Protein AF-A0A7V0NDJ8-F1 (afdb_monomer_lite)

Foldseek 3Di:
DPPVCVVCVVVVVVVVVVCVVVVVVVVVVVCVVVVVVPDADPDQQSPFPDAAPNDTDGPVRLVVLLVVLVVVVQVVQVVVVHGVVVCLDDPNNVVVSVVSSVVSNVVVNVVVVVVVVCVVVVNDDDPVRVVVVVVVD

Structure (mmCIF, N/CA/C/O backbone):
data_AF-A0A7V0NDJ8-F1
#
_entry.id   AF-A0A7V0NDJ8-F1
#
loop_
_atom_site.group_PDB
_atom_site.id
_atom_site.type_symbol
_atom_site.label_atom_id
_atom_site.label_alt_id
_atom_site.label_comp_id
_atom_site.label_asym_id
_atom_site.label_entity_id
_atom_site.label_seq_id
_atom_site.pdbx_PDB_ins_code
_atom_site.Cartn_x
_atom_site.Cartn_y
_atom_site.Ca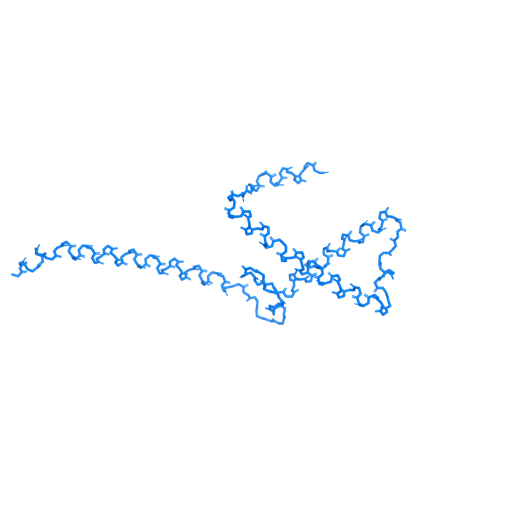rtn_z
_atom_site.occupancy
_atom_site.B_iso_or_equiv
_atom_site.auth_seq_id
_atom_site.auth_comp_id
_atom_site.auth_asym_id
_atom_site.auth_atom_id
_atom_site.pdbx_PDB_model_num
ATOM 1 N N . MET A 1 1 ? -34.915 -10.727 61.324 1.00 49.78 1 MET A N 1
ATOM 2 C CA . MET A 1 1 ? -33.780 -10.808 60.375 1.00 49.78 1 MET A CA 1
ATOM 3 C C . MET A 1 1 ? -34.093 -10.154 59.016 1.00 49.78 1 MET A C 1
ATOM 5 O O . MET A 1 1 ? -33.619 -10.654 58.012 1.00 49.78 1 MET A O 1
ATOM 9 N N . ASN A 1 2 ? -34.863 -9.047 58.948 1.00 55.56 2 ASN A N 1
ATOM 10 C CA . ASN A 1 2 ? -35.419 -8.558 57.664 1.00 55.56 2 ASN A CA 1
ATOM 11 C C . ASN A 1 2 ? -35.468 -7.024 57.443 1.00 55.56 2 ASN A C 1
ATOM 13 O O . ASN A 1 2 ? -35.868 -6.605 56.359 1.00 55.56 2 ASN A O 1
ATOM 17 N N . ASP A 1 3 ? -35.016 -6.172 58.371 1.00 57.41 3 ASP A N 1
ATOM 18 C CA . ASP A 1 3 ? -35.109 -4.707 58.167 1.00 57.41 3 ASP A CA 1
ATOM 19 C C . ASP A 1 3 ? -33.922 -4.094 57.407 1.00 57.41 3 ASP A C 1
ATOM 21 O O . ASP A 1 3 ? -34.074 -3.081 56.721 1.00 57.41 3 ASP A O 1
ATOM 25 N N . PHE A 1 4 ? -32.754 -4.743 57.426 1.00 60.25 4 PHE A N 1
ATOM 26 C CA . PHE A 1 4 ? -31.574 -4.283 56.684 1.00 60.25 4 PHE A CA 1
ATOM 27 C C . PHE A 1 4 ? -31.758 -4.407 55.159 1.00 60.25 4 PHE A C 1
ATOM 29 O O . PHE A 1 4 ? -31.469 -3.467 54.413 1.00 60.25 4 PHE A O 1
ATOM 36 N N . PHE A 1 5 ? -32.330 -5.532 54.706 1.00 55.34 5 PHE A N 1
ATOM 37 C CA . PHE A 1 5 ? -32.623 -5.810 53.294 1.00 55.34 5 PHE A CA 1
ATOM 38 C C . PHE A 1 5 ? -33.738 -4.929 52.724 1.00 55.34 5 PHE A C 1
ATOM 40 O O . PHE A 1 5 ? -33.733 -4.631 51.532 1.00 55.34 5 PHE A O 1
ATOM 47 N N . ARG A 1 6 ? -34.685 -4.479 53.556 1.00 59.56 6 ARG A N 1
ATOM 48 C CA . ARG A 1 6 ? -35.769 -3.586 53.123 1.00 59.56 6 ARG A CA 1
ATOM 49 C C . ARG A 1 6 ? -35.266 -2.172 52.834 1.00 59.56 6 ARG A C 1
ATOM 51 O O . ARG A 1 6 ? -35.692 -1.574 51.852 1.00 59.56 6 ARG A O 1
ATOM 58 N N . ARG A 1 7 ? -34.328 -1.671 53.646 1.00 64.31 7 ARG A N 1
ATOM 59 C CA . ARG A 1 7 ? -33.774 -0.312 53.522 1.00 64.31 7 ARG A CA 1
ATOM 60 C C . ARG A 1 7 ? -32.729 -0.186 52.408 1.00 64.31 7 ARG A C 1
ATOM 62 O O . ARG A 1 7 ? -32.664 0.849 51.759 1.00 64.31 7 ARG A O 1
ATOM 69 N N . HIS A 1 8 ? -31.977 -1.255 52.135 1.00 63.94 8 HIS A N 1
ATOM 70 C CA . HIS A 1 8 ? -30.923 -1.279 51.108 1.00 63.94 8 HIS A CA 1
ATOM 71 C C . HIS A 1 8 ? -31.323 -2.014 49.824 1.00 63.94 8 HIS A C 1
ATOM 73 O O . HIS A 1 8 ? -30.488 -2.220 48.948 1.00 63.94 8 HIS A O 1
ATOM 79 N N . ARG A 1 9 ? -32.600 -2.390 49.673 1.00 64.94 9 ARG A N 1
ATOM 80 C CA . ARG A 1 9 ? -33.100 -3.160 48.523 1.00 64.94 9 ARG A CA 1
ATOM 81 C C . ARG A 1 9 ? -32.760 -2.506 47.183 1.00 64.94 9 ARG A C 1
ATOM 83 O O . ARG A 1 9 ? -32.363 -3.194 46.253 1.00 64.94 9 ARG A O 1
ATOM 90 N N . VAL A 1 10 ? -32.867 -1.179 47.122 1.00 71.94 10 VAL A N 1
ATOM 91 C CA . VAL A 1 10 ? -32.537 -0.372 45.939 1.00 71.94 10 VAL A CA 1
ATOM 92 C C . VAL A 1 10 ? -31.027 -0.357 45.685 1.00 71.94 10 VAL A C 1
ATOM 94 O O . VAL A 1 10 ? -30.602 -0.568 44.556 1.00 71.94 10 VAL A O 1
ATOM 97 N N . ALA A 1 11 ? -30.208 -0.194 46.728 1.00 76.25 11 ALA A N 1
ATOM 98 C CA . ALA A 1 11 ? -28.749 -0.195 46.609 1.00 76.25 11 ALA A CA 1
ATOM 99 C C . ALA A 1 11 ? -28.197 -1.560 46.159 1.00 76.25 11 ALA A C 1
ATOM 101 O O . ALA A 1 11 ? -27.308 -1.618 45.317 1.00 76.25 11 ALA A O 1
ATOM 102 N N . ILE A 1 12 ? -28.765 -2.659 46.666 1.00 79.06 12 ILE A N 1
ATOM 103 C CA . ILE A 1 12 ? -28.396 -4.022 46.261 1.00 79.06 12 ILE A CA 1
ATOM 104 C C . ILE A 1 12 ? -28.780 -4.266 44.795 1.00 79.06 12 ILE A C 1
ATOM 106 O O . ILE A 1 12 ? -27.975 -4.797 44.035 1.00 79.06 12 ILE A O 1
ATOM 110 N N . LEU A 1 13 ? -29.970 -3.827 44.370 1.00 79.50 13 LEU A N 1
ATOM 111 C CA . LEU A 1 13 ? -30.401 -3.910 42.969 1.00 79.50 13 LEU A CA 1
ATOM 112 C C . LEU A 1 13 ? -29.467 -3.134 42.030 1.00 79.50 13 LEU A C 1
ATOM 114 O O . LEU A 1 13 ? -29.064 -3.668 40.999 1.00 79.50 13 LEU A O 1
ATOM 118 N N . TRP A 1 14 ? -29.066 -1.917 42.407 1.00 77.50 14 TRP A N 1
ATOM 119 C CA . TRP A 1 14 ? -28.109 -1.120 41.633 1.00 77.50 14 TRP A CA 1
ATOM 120 C C . TRP A 1 14 ? -26.702 -1.724 41.608 1.00 77.50 14 TRP A C 1
ATOM 122 O O . TRP A 1 14 ? -26.046 -1.669 40.571 1.00 77.50 14 TRP A O 1
ATOM 132 N N . ALA A 1 15 ? -26.247 -2.345 42.698 1.00 82.00 15 ALA A N 1
ATOM 133 C CA . ALA A 1 15 ? -24.957 -3.031 42.739 1.00 82.00 15 ALA A CA 1
ATOM 134 C C . ALA A 1 15 ? -24.924 -4.259 41.811 1.00 82.00 15 ALA A C 1
ATOM 136 O O . ALA A 1 15 ? -23.950 -4.460 41.085 1.00 82.00 15 ALA A O 1
ATOM 137 N N . VAL A 1 16 ? -26.006 -5.046 41.779 1.00 81.75 16 VAL A N 1
ATOM 138 C CA . VAL A 1 16 ? -26.139 -6.198 40.870 1.00 81.75 16 VAL A CA 1
ATOM 139 C C . VAL A 1 16 ? -26.208 -5.737 39.412 1.00 81.75 16 VAL A C 1
ATOM 141 O O . VAL A 1 16 ? -25.511 -6.288 38.561 1.00 81.75 16 VAL A O 1
ATOM 144 N N . LEU A 1 17 ? -26.985 -4.689 39.122 1.00 82.56 17 LEU A N 1
ATOM 145 C CA . LEU A 1 17 ? -27.085 -4.130 37.773 1.00 82.56 17 LEU A CA 1
ATOM 146 C C . LEU A 1 17 ? -25.738 -3.561 37.297 1.00 82.56 17 LEU A C 1
ATOM 148 O O . LEU A 1 17 ? -25.302 -3.842 36.182 1.00 82.56 17 LEU A O 1
ATOM 152 N N . GLY A 1 18 ? -25.044 -2.821 38.166 1.00 79.81 18 GLY A N 1
ATOM 153 C CA . GLY A 1 18 ? -23.718 -2.273 37.892 1.00 79.81 18 GLY A CA 1
ATOM 154 C C . GLY A 1 18 ? -22.683 -3.361 37.621 1.00 79.81 18 GLY A C 1
ATOM 155 O O . GLY A 1 18 ? -21.942 -3.256 36.650 1.00 79.81 18 GLY A O 1
ATOM 156 N N . SER A 1 19 ? -22.681 -4.440 38.410 1.00 77.38 19 SER A N 1
ATOM 157 C CA . SER A 1 19 ? -21.812 -5.607 38.203 1.00 77.38 19 SER A CA 1
ATOM 158 C C . SER A 1 19 ? -22.034 -6.267 36.840 1.00 77.38 19 SER A C 1
ATOM 160 O O . SER A 1 19 ? -21.061 -6.595 36.160 1.00 77.38 19 SER A O 1
ATOM 162 N N . PHE A 1 20 ? -23.289 -6.417 36.409 1.00 80.19 20 PHE A N 1
ATOM 163 C CA . PHE A 1 20 ? -23.608 -7.047 35.127 1.00 80.19 20 PHE A CA 1
ATOM 164 C C . PHE A 1 20 ? -23.156 -6.189 33.936 1.00 80.19 20 PHE A C 1
ATOM 166 O O . PHE A 1 20 ? -22.581 -6.699 32.971 1.00 80.19 20 PHE A O 1
ATOM 173 N N . VAL A 1 21 ? -23.346 -4.870 34.027 1.00 79.94 21 VAL A N 1
ATOM 174 C CA . VAL A 1 21 ? -22.902 -3.917 33.000 1.00 79.94 21 VAL A CA 1
ATOM 175 C C . VAL A 1 21 ? -21.373 -3.831 32.956 1.00 79.94 21 VAL A C 1
ATOM 177 O O . VAL A 1 21 ? -20.788 -3.964 31.882 1.00 79.94 21 VAL A O 1
ATOM 180 N N . PHE A 1 22 ? -20.704 -3.693 34.106 1.00 77.38 22 PHE A N 1
ATOM 181 C CA . PHE A 1 22 ? -19.239 -3.647 34.168 1.00 77.38 22 PHE A CA 1
ATOM 182 C C . PHE A 1 22 ? -18.597 -4.953 33.692 1.00 77.38 22 PHE A C 1
ATOM 184 O O . PHE A 1 22 ? -17.644 -4.914 32.916 1.00 77.38 22 PHE A O 1
ATOM 191 N N . GLY A 1 23 ? -19.138 -6.107 34.093 1.00 69.56 23 GLY A N 1
ATOM 192 C CA . GLY A 1 23 ? -18.660 -7.412 33.634 1.00 69.56 23 GLY A CA 1
ATOM 193 C C . GLY A 1 23 ? -18.770 -7.571 32.116 1.00 69.56 23 GLY A C 1
ATOM 194 O O . GLY A 1 23 ? -17.832 -8.044 31.474 1.00 69.56 23 GLY A O 1
ATOM 195 N N . SER A 1 24 ? -19.870 -7.091 31.527 1.00 67.75 24 SER A N 1
ATOM 196 C CA . SER A 1 24 ? -20.092 -7.128 30.076 1.00 67.75 24 SER A CA 1
ATOM 197 C C . SER A 1 24 ? -19.117 -6.223 29.315 1.00 67.75 24 SER A C 1
ATOM 199 O O . SER A 1 24 ? -18.564 -6.631 28.294 1.00 67.75 24 SER A O 1
ATOM 201 N N . ILE A 1 25 ? -18.851 -5.016 29.827 1.00 69.19 25 ILE A N 1
ATOM 202 C CA . ILE A 1 25 ? -17.911 -4.065 29.212 1.00 69.19 25 ILE A CA 1
ATOM 203 C C . ILE A 1 25 ? -16.474 -4.592 29.284 1.00 69.19 25 ILE A C 1
ATOM 205 O O . ILE A 1 25 ? -15.744 -4.514 28.296 1.00 69.19 25 ILE A O 1
ATOM 209 N N . ILE A 1 26 ? -16.072 -5.168 30.421 1.00 67.00 26 ILE A N 1
ATOM 210 C CA . ILE A 1 26 ? -14.732 -5.738 30.597 1.00 67.00 26 ILE A CA 1
ATOM 211 C C . ILE A 1 26 ? -14.530 -6.916 29.638 1.00 67.00 26 ILE A C 1
ATOM 213 O O . ILE A 1 26 ? -13.541 -6.938 28.911 1.00 67.00 26 ILE A O 1
ATOM 217 N N . LEU A 1 27 ? -15.476 -7.857 29.553 1.00 63.94 27 LEU A N 1
ATOM 218 C CA . LEU A 1 27 ? -15.370 -8.987 28.622 1.00 63.94 27 LEU A CA 1
ATOM 219 C C . LEU A 1 27 ? -15.341 -8.537 27.156 1.00 63.94 27 LEU A C 1
ATOM 221 O O . LEU A 1 27 ? -14.568 -9.079 26.365 1.00 63.94 27 LEU A O 1
ATOM 225 N N . PHE A 1 28 ? -16.122 -7.518 26.794 1.00 60.75 28 PHE A N 1
ATOM 226 C CA . PHE A 1 28 ? -16.115 -6.957 25.444 1.00 60.75 28 PHE A CA 1
ATOM 227 C C . PHE A 1 28 ? -14.785 -6.261 25.106 1.00 60.75 28 PHE A C 1
ATOM 229 O O . PHE A 1 28 ? -14.237 -6.461 24.019 1.00 60.75 28 PHE A O 1
ATOM 236 N N . ALA A 1 29 ? -14.216 -5.501 26.048 1.00 60.12 29 ALA A N 1
ATOM 237 C CA . ALA A 1 29 ? -12.917 -4.851 25.886 1.00 60.12 29 ALA A CA 1
ATOM 238 C C . ALA A 1 29 ? -11.768 -5.870 25.785 1.00 60.12 29 ALA A C 1
ATOM 240 O O . ALA A 1 29 ? -10.911 -5.755 24.907 1.00 60.12 29 ALA A O 1
ATOM 241 N N . PHE A 1 30 ? -11.780 -6.910 26.625 1.00 58.00 30 PHE A N 1
ATOM 242 C CA . PHE A 1 30 ? -10.780 -7.976 26.593 1.00 58.00 30 PHE A CA 1
ATOM 243 C C . PHE A 1 30 ? -10.872 -8.813 25.315 1.00 58.00 30 PHE A C 1
ATOM 245 O O . PHE A 1 30 ? -9.844 -9.072 24.690 1.00 58.00 30 PHE A O 1
ATOM 252 N N . ASN A 1 31 ? -12.075 -9.180 24.863 1.00 54.84 31 ASN A N 1
ATOM 253 C CA . ASN A 1 31 ? -12.222 -9.942 23.624 1.00 54.84 31 ASN A CA 1
ATOM 254 C C . ASN A 1 31 ? -11.680 -9.155 22.420 1.00 54.84 31 ASN A C 1
ATOM 256 O O . ASN A 1 31 ? -10.973 -9.717 21.591 1.00 54.84 31 ASN A O 1
ATOM 260 N N . ARG A 1 32 ? -11.902 -7.833 22.367 1.00 54.78 32 ARG A N 1
ATOM 261 C CA . ARG A 1 32 ? -11.353 -6.982 21.303 1.00 54.78 32 ARG A CA 1
ATOM 262 C C . ARG A 1 32 ? -9.821 -6.950 21.318 1.00 54.78 32 ARG A C 1
ATOM 264 O O . ARG A 1 32 ? -9.212 -7.133 20.273 1.00 54.78 32 ARG A O 1
ATOM 271 N N . ILE A 1 33 ? -9.191 -6.787 22.483 1.00 55.56 33 ILE A N 1
ATOM 272 C CA . ILE A 1 33 ? -7.721 -6.734 22.607 1.00 55.56 33 ILE A CA 1
ATOM 273 C C . ILE A 1 33 ? -7.070 -8.087 22.269 1.00 55.56 33 ILE A C 1
ATOM 275 O O . ILE A 1 33 ? -6.042 -8.131 21.593 1.00 55.56 33 ILE A O 1
ATOM 279 N N . PHE A 1 34 ? -7.668 -9.200 22.703 1.00 50.91 34 PHE A N 1
ATOM 280 C CA . PHE A 1 34 ? -7.125 -10.536 22.449 1.00 50.91 34 PHE A CA 1
ATOM 281 C C . PHE A 1 34 ? -7.367 -11.024 21.016 1.00 50.91 34 PHE A C 1
ATOM 283 O O . PHE A 1 34 ? -6.511 -11.726 20.478 1.00 50.91 34 PHE A O 1
ATOM 290 N N . TYR A 1 35 ? -8.465 -10.626 20.366 1.00 49.56 35 TYR A N 1
ATOM 291 C CA . TYR A 1 35 ? -8.737 -11.000 18.974 1.00 49.56 35 TYR A CA 1
ATOM 292 C C . TYR A 1 35 ? -7.717 -10.386 17.998 1.00 49.56 35 TYR A C 1
ATOM 294 O O . TYR A 1 35 ? -7.281 -11.068 17.076 1.00 49.5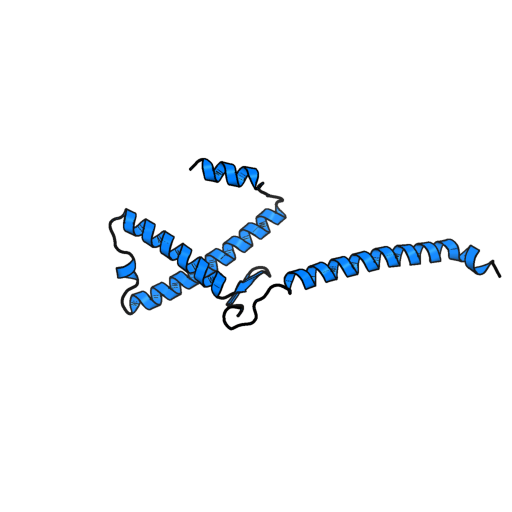6 35 TYR A O 1
ATOM 302 N N . TYR A 1 36 ? -7.226 -9.165 18.254 1.00 52.66 36 TYR A N 1
ATOM 303 C CA . TYR A 1 36 ? -6.153 -8.554 17.449 1.00 52.66 36 TYR A CA 1
ATOM 304 C C . TYR A 1 36 ? -4.756 -9.158 17.690 1.00 52.66 36 TYR A C 1
ATOM 306 O O . TYR A 1 36 ? -3.864 -8.973 16.867 1.00 52.66 36 TYR A O 1
ATOM 314 N N . ARG A 1 37 ? -4.541 -9.899 18.788 1.00 49.72 37 ARG A N 1
ATOM 315 C CA . ARG A 1 37 ? -3.239 -10.518 19.113 1.00 49.72 37 ARG A CA 1
ATOM 316 C C . ARG A 1 37 ? -3.108 -11.990 18.712 1.00 49.72 37 ARG A C 1
ATOM 318 O O . ARG A 1 37 ? -2.002 -12.519 18.764 1.00 49.72 37 ARG A O 1
ATOM 325 N N . ARG A 1 38 ? -4.193 -12.682 18.346 1.00 42.66 38 ARG A N 1
ATOM 326 C CA . ARG A 1 38 ? -4.197 -14.159 18.267 1.00 42.66 38 ARG A CA 1
ATOM 327 C C . ARG A 1 38 ? -3.801 -14.766 16.917 1.00 42.66 38 ARG A C 1
ATOM 329 O O . ARG A 1 38 ? -3.925 -15.974 16.759 1.00 42.66 38 ARG A O 1
ATOM 336 N N . GLY A 1 39 ? -3.329 -13.969 15.963 1.00 47.91 39 GLY A N 1
ATOM 337 C CA . GLY A 1 39 ? -3.137 -14.425 14.584 1.00 47.91 39 GLY A CA 1
ATOM 338 C C . GLY A 1 39 ? -1.767 -14.169 13.971 1.00 47.91 39 GLY A C 1
ATOM 339 O O . GLY A 1 39 ? -1.701 -14.135 12.751 1.00 47.91 39 GLY A O 1
ATOM 340 N N . ARG A 1 40 ? -0.693 -13.953 14.746 1.00 54.50 40 ARG A N 1
ATOM 341 C CA . ARG A 1 40 ? 0.636 -13.822 14.126 1.00 54.50 40 ARG A CA 1
ATOM 342 C C . ARG A 1 40 ? 1.339 -15.172 14.014 1.00 54.50 40 ARG A C 1
ATOM 344 O O . ARG A 1 40 ? 1.484 -15.847 15.039 1.00 54.50 40 ARG A O 1
ATOM 351 N N . PRO A 1 41 ? 1.801 -15.559 12.810 1.00 52.91 41 PRO A N 1
ATOM 352 C CA . PRO A 1 41 ? 2.810 -16.601 12.673 1.00 52.91 41 PRO A CA 1
ATOM 353 C C . PRO A 1 41 ? 4.007 -16.240 13.565 1.00 52.91 41 PRO A C 1
ATOM 355 O O . PRO A 1 41 ? 4.281 -15.067 13.787 1.00 52.91 41 PRO A O 1
ATOM 358 N N . GLN A 1 42 ? 4.708 -17.213 14.134 1.00 54.56 42 GLN A N 1
ATOM 359 C CA . GLN A 1 42 ? 5.963 -16.951 14.845 1.00 54.56 42 GLN A CA 1
ATOM 360 C C . GLN A 1 42 ? 7.104 -17.406 13.937 1.00 54.56 42 GLN A C 1
ATOM 362 O O . GLN A 1 42 ? 7.227 -18.593 13.650 1.00 54.56 42 GLN A O 1
ATOM 367 N N . GLY A 1 43 ? 7.890 -16.451 13.439 1.00 59.88 43 GLY A N 1
ATOM 368 C CA . GLY A 1 43 ? 9.007 -16.675 12.522 1.00 59.88 43 GLY A CA 1
ATOM 369 C C . GLY A 1 43 ? 9.555 -15.352 11.964 1.00 59.88 43 GLY A C 1
ATOM 370 O O . GLY A 1 43 ? 8.910 -14.320 12.145 1.00 59.88 43 GLY A O 1
ATOM 371 N N . PRO A 1 44 ? 10.715 -15.356 11.279 1.00 56.72 44 PRO A N 1
ATOM 372 C CA . PRO A 1 44 ? 11.309 -14.151 10.684 1.00 56.72 44 PRO A CA 1
ATOM 373 C C . PRO A 1 44 ? 10.383 -13.436 9.683 1.00 56.72 44 PRO A C 1
ATOM 375 O O . PRO A 1 44 ? 10.504 -12.236 9.473 1.00 56.72 44 PRO A O 1
ATOM 378 N N . GLU A 1 45 ? 9.438 -14.162 9.081 1.00 57.50 45 GLU A N 1
ATOM 379 C CA . GLU A 1 45 ? 8.430 -13.610 8.165 1.00 57.50 45 GLU A CA 1
ATOM 380 C C . GLU A 1 45 ? 7.321 -12.825 8.879 1.00 57.50 45 GLU A C 1
ATOM 382 O O . GLU A 1 45 ? 6.680 -11.982 8.261 1.00 57.50 45 GLU A O 1
ATOM 387 N N . ALA A 1 46 ? 7.128 -13.059 10.180 1.00 62.19 46 ALA A N 1
ATOM 388 C CA . ALA A 1 46 ? 6.163 -12.348 11.015 1.00 62.19 46 ALA A CA 1
ATOM 389 C C . ALA A 1 46 ? 6.773 -11.162 11.773 1.00 62.19 46 ALA A C 1
ATOM 391 O O . ALA A 1 46 ? 6.138 -10.594 12.667 1.00 62.19 46 ALA A O 1
ATOM 392 N N . GLU A 1 47 ? 8.015 -10.802 11.442 1.00 75.31 47 GLU A N 1
ATOM 393 C CA . GLU A 1 47 ? 8.615 -9.559 11.896 1.00 75.31 47 GLU A CA 1
ATOM 394 C C . GLU A 1 47 ? 7.778 -8.385 11.373 1.00 75.31 47 GLU A C 1
ATOM 396 O O . GLU A 1 47 ? 7.584 -8.229 10.163 1.00 75.31 47 GLU A O 1
ATOM 401 N N . THR A 1 48 ? 7.263 -7.568 12.293 1.00 80.94 48 THR A N 1
ATOM 402 C CA . THR A 1 48 ? 6.581 -6.323 11.943 1.00 80.94 48 THR A CA 1
ATOM 403 C C . THR A 1 48 ? 7.602 -5.367 11.333 1.00 80.94 48 THR A C 1
ATOM 405 O O . THR A 1 48 ? 8.526 -4.931 12.018 1.00 80.94 48 THR A O 1
ATOM 408 N N . VAL A 1 49 ? 7.418 -5.012 10.062 1.00 85.50 49 VAL A N 1
ATOM 409 C CA . VAL A 1 49 ? 8.309 -4.090 9.333 1.00 85.50 49 VAL A CA 1
ATOM 410 C C . VAL A 1 49 ? 7.736 -2.678 9.228 1.00 85.50 49 VAL A C 1
ATOM 412 O O . VAL A 1 49 ? 8.474 -1.727 8.984 1.00 85.50 49 VAL A O 1
ATOM 415 N N . LEU A 1 50 ? 6.424 -2.524 9.416 1.00 85.00 50 LEU A N 1
ATOM 416 C CA . LEU A 1 50 ? 5.724 -1.250 9.290 1.00 85.00 50 LEU A CA 1
ATOM 417 C C . LEU A 1 50 ? 4.521 -1.213 10.237 1.00 85.00 50 LEU A C 1
ATOM 419 O O . LEU A 1 50 ? 3.787 -2.190 10.361 1.00 85.00 50 LEU A O 1
ATOM 423 N N . VAL A 1 51 ? 4.293 -0.064 10.874 1.00 85.62 51 VAL A N 1
ATOM 424 C CA . VAL A 1 51 ? 3.090 0.199 11.673 1.00 85.62 51 VAL A CA 1
ATOM 425 C C . VAL A 1 51 ? 2.455 1.494 11.186 1.00 85.62 51 VAL A C 1
ATOM 427 O O . VAL A 1 51 ? 3.086 2.547 11.249 1.00 85.62 51 VAL A O 1
ATOM 430 N N . ALA A 1 52 ? 1.207 1.436 10.721 1.00 83.69 52 ALA A N 1
ATOM 431 C CA . ALA A 1 52 ? 0.469 2.601 10.241 1.00 83.69 52 ALA A CA 1
ATOM 432 C C . ALA A 1 52 ? -0.917 2.647 10.886 1.00 83.69 52 ALA A C 1
ATOM 434 O O . ALA A 1 52 ? -1.677 1.688 10.819 1.00 83.69 52 ALA A O 1
ATOM 435 N N . GLY A 1 53 ? -1.255 3.753 11.554 1.00 78.94 53 GLY A N 1
ATOM 436 C CA . GLY A 1 53 ? -2.589 3.937 12.137 1.00 78.94 53 GLY A CA 1
ATOM 437 C C . GLY A 1 53 ? -3.008 2.870 13.164 1.00 78.94 53 GLY A C 1
ATOM 438 O O . GLY A 1 53 ? -4.203 2.661 13.356 1.00 78.94 53 GLY A O 1
ATOM 439 N N . GLY A 1 54 ? -2.048 2.191 13.804 1.00 80.56 54 GLY A N 1
ATOM 440 C CA . GLY A 1 54 ? -2.289 1.076 14.731 1.00 80.56 54 GLY A CA 1
ATOM 441 C C . GLY A 1 54 ? -2.428 -0.298 14.063 1.00 80.56 54 GLY A C 1
ATOM 442 O O . GLY A 1 54 ? -2.619 -1.288 14.765 1.00 80.56 54 GLY A O 1
ATOM 443 N N . GLU A 1 55 ? -2.321 -0.365 12.736 1.00 83.38 55 GLU A N 1
ATOM 444 C CA . GLU A 1 55 ? -2.224 -1.600 11.963 1.00 83.38 55 GLU A CA 1
ATOM 445 C C . GLU A 1 55 ? -0.752 -1.961 11.760 1.00 83.38 55 GLU A C 1
ATOM 447 O O . GLU A 1 55 ? 0.066 -1.106 11.417 1.00 83.38 55 GLU A O 1
ATOM 452 N N . GLU A 1 56 ? -0.408 -3.216 12.027 1.00 85.88 56 GLU A N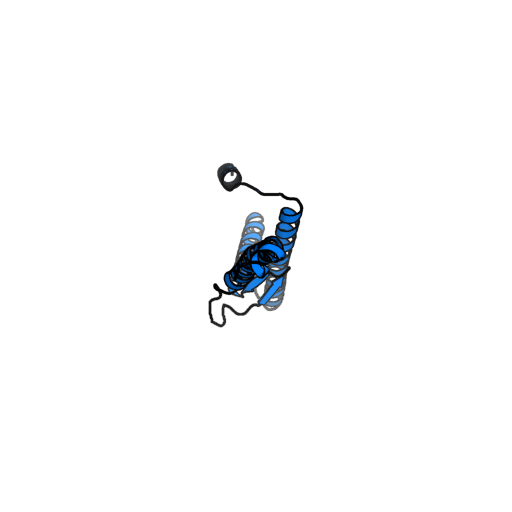 1
ATOM 453 C CA . GLU A 1 56 ? 0.949 -3.731 11.881 1.00 85.88 56 GLU A CA 1
ATOM 454 C C . GLU A 1 56 ? 1.031 -4.588 10.623 1.00 85.88 56 GLU A C 1
ATOM 456 O O . GLU A 1 56 ? 0.213 -5.486 10.429 1.00 85.88 56 GLU A O 1
ATOM 461 N N . PHE A 1 57 ? 2.042 -4.323 9.805 1.00 84.69 57 PHE A N 1
ATOM 462 C CA . PHE A 1 57 ? 2.322 -5.046 8.576 1.00 84.69 57 PHE A CA 1
ATOM 463 C C . PHE A 1 57 ? 3.574 -5.893 8.757 1.00 84.69 57 PHE A C 1
ATOM 465 O O . PHE A 1 57 ? 4.623 -5.409 9.199 1.00 84.69 57 PHE A O 1
ATOM 472 N N . ASP A 1 58 ? 3.450 -7.165 8.403 1.00 89.81 58 ASP A N 1
ATOM 473 C CA . ASP A 1 58 ? 4.574 -8.083 8.337 1.00 89.81 58 ASP A CA 1
ATOM 474 C C . ASP A 1 58 ? 5.356 -7.917 7.026 1.00 89.81 58 ASP A C 1
ATOM 476 O O . ASP A 1 58 ? 4.941 -7.227 6.083 1.00 89.81 58 ASP A O 1
ATOM 480 N N . ARG A 1 59 ? 6.531 -8.546 6.975 1.00 87.19 59 ARG A N 1
ATOM 481 C CA . ARG A 1 59 ? 7.398 -8.501 5.795 1.00 87.19 59 ARG A CA 1
ATOM 482 C C . ARG A 1 59 ? 6.707 -9.074 4.556 1.00 87.19 59 ARG A C 1
ATOM 484 O O . ARG A 1 59 ? 6.827 -8.500 3.476 1.00 87.19 59 ARG A O 1
ATOM 491 N N . ALA A 1 60 ? 5.947 -10.157 4.716 1.00 88.19 60 ALA A N 1
ATOM 492 C CA . ALA A 1 60 ? 5.250 -10.817 3.616 1.00 88.19 60 ALA A CA 1
ATOM 493 C C . ALA A 1 60 ? 4.225 -9.893 2.935 1.00 88.19 60 ALA A C 1
ATOM 495 O O . ALA A 1 60 ? 4.117 -9.879 1.706 1.00 88.19 60 ALA A O 1
ATOM 496 N N . THR A 1 61 ? 3.510 -9.084 3.719 1.00 89.38 61 THR A N 1
ATOM 497 C CA . THR A 1 61 ? 2.532 -8.114 3.217 1.00 89.38 61 THR A CA 1
ATOM 498 C C . THR A 1 61 ? 3.211 -6.997 2.434 1.00 89.38 61 THR A C 1
ATOM 500 O O . THR A 1 61 ? 2.751 -6.640 1.347 1.00 89.38 61 THR A O 1
ATOM 503 N N . LEU A 1 62 ? 4.335 -6.479 2.939 1.00 89.50 62 LEU A N 1
ATOM 504 C CA . LEU A 1 62 ? 5.121 -5.478 2.219 1.00 89.50 62 LEU A CA 1
ATOM 505 C C . LEU A 1 62 ? 5.680 -6.038 0.904 1.00 89.50 62 LEU A C 1
ATOM 507 O O . LEU A 1 62 ? 5.569 -5.389 -0.135 1.00 89.50 62 LEU A O 1
ATOM 511 N N . ASP A 1 63 ? 6.217 -7.259 0.921 1.00 91.25 63 ASP A N 1
ATOM 512 C CA . ASP A 1 63 ? 6.727 -7.917 -0.284 1.00 91.25 63 ASP A CA 1
ATOM 513 C C . ASP A 1 63 ? 5.614 -8.170 -1.312 1.00 91.25 63 ASP A C 1
ATOM 515 O O . ASP A 1 63 ? 5.837 -8.034 -2.516 1.00 91.25 63 ASP A O 1
ATOM 519 N N . GLN A 1 64 ? 4.396 -8.495 -0.866 1.00 92.19 64 GLN A N 1
ATOM 520 C CA . GLN A 1 64 ? 3.249 -8.622 -1.763 1.00 92.19 64 GLN A CA 1
ATOM 521 C C . GLN A 1 64 ? 2.845 -7.275 -2.373 1.00 92.19 64 GLN A C 1
ATOM 523 O O . GLN A 1 64 ? 2.599 -7.205 -3.577 1.00 92.19 64 GLN A O 1
ATOM 528 N N . ALA A 1 65 ? 2.793 -6.207 -1.573 1.00 91.88 65 ALA A N 1
ATOM 529 C CA . ALA A 1 65 ? 2.510 -4.862 -2.070 1.00 91.88 65 ALA A CA 1
ATOM 530 C C . ALA A 1 65 ? 3.562 -4.415 -3.096 1.00 91.88 65 ALA A C 1
ATOM 532 O O . ALA A 1 65 ? 3.219 -3.865 -4.142 1.00 91.88 65 ALA A O 1
ATOM 533 N N . TYR A 1 66 ? 4.832 -4.722 -2.828 1.00 93.94 66 TYR A N 1
ATOM 534 C CA . TYR A 1 66 ? 5.939 -4.466 -3.739 1.00 93.94 66 TYR A CA 1
ATOM 535 C C . TYR A 1 66 ? 5.795 -5.230 -5.061 1.00 93.94 66 TYR A C 1
ATOM 537 O O . TYR A 1 66 ? 5.887 -4.616 -6.120 1.00 93.94 66 TYR A O 1
ATOM 545 N N . ARG A 1 67 ? 5.488 -6.535 -5.030 1.00 94.06 67 ARG A N 1
ATOM 546 C CA . ARG A 1 67 ? 5.224 -7.321 -6.252 1.00 94.06 67 ARG A CA 1
ATOM 547 C C . ARG A 1 67 ? 4.072 -6.746 -7.074 1.00 94.06 67 ARG A C 1
ATOM 549 O O . ARG A 1 67 ? 4.226 -6.532 -8.268 1.00 94.06 67 ARG A O 1
ATOM 556 N N . ASN A 1 68 ? 2.956 -6.403 -6.430 1.00 91.88 68 ASN A N 1
ATOM 557 C CA . ASN A 1 68 ? 1.813 -5.793 -7.118 1.00 91.88 68 ASN A CA 1
ATOM 558 C C . ASN A 1 68 ? 2.183 -4.455 -7.789 1.00 91.88 68 ASN A C 1
ATOM 560 O O . ASN A 1 68 ? 1.661 -4.115 -8.856 1.00 91.88 68 ASN A O 1
ATOM 564 N N . LEU A 1 69 ? 3.070 -3.678 -7.156 1.00 93.06 69 LEU A N 1
ATOM 565 C CA . LEU A 1 69 ? 3.588 -2.435 -7.718 1.00 93.06 69 LEU A CA 1
ATOM 566 C C . LEU A 1 69 ? 4.472 -2.710 -8.943 1.00 93.06 69 LEU A C 1
ATOM 568 O O . LEU A 1 69 ? 4.278 -2.065 -9.973 1.00 93.06 69 LEU A O 1
ATOM 572 N N . LEU A 1 70 ? 5.381 -3.688 -8.862 1.00 92.88 70 LEU A N 1
ATOM 573 C CA . LEU A 1 70 ? 6.206 -4.112 -9.998 1.00 92.88 70 LEU A CA 1
ATOM 574 C C . LEU A 1 70 ? 5.346 -4.569 -11.180 1.00 92.88 70 LEU A C 1
ATOM 576 O O . LEU A 1 70 ? 5.514 -4.026 -12.265 1.00 92.88 70 LEU A O 1
ATOM 580 N N . ASP A 1 71 ? 4.360 -5.443 -10.961 1.00 93.19 71 ASP A N 1
ATOM 581 C CA . ASP A 1 71 ? 3.434 -5.910 -12.006 1.00 93.19 71 ASP A CA 1
ATOM 582 C C . ASP A 1 71 ? 2.677 -4.750 -12.676 1.00 93.19 71 ASP A C 1
ATOM 584 O O . ASP A 1 71 ? 2.266 -4.811 -13.839 1.00 93.19 71 ASP A O 1
ATOM 588 N N . THR A 1 72 ? 2.421 -3.674 -11.931 1.00 89.62 72 THR A N 1
ATOM 589 C CA . THR A 1 72 ? 1.762 -2.476 -12.460 1.00 89.62 72 THR A CA 1
ATOM 590 C C . THR A 1 72 ? 2.702 -1.688 -13.366 1.00 89.62 72 THR A C 1
ATOM 592 O O . THR A 1 72 ? 2.306 -1.327 -14.476 1.00 89.62 72 THR A O 1
ATOM 595 N N . TYR A 1 73 ? 3.946 -1.471 -12.936 1.00 90.62 73 TYR A N 1
ATOM 596 C CA . TYR A 1 73 ? 4.959 -0.831 -13.772 1.00 90.62 73 TYR A CA 1
ATOM 597 C C . TYR A 1 73 ? 5.304 -1.681 -14.995 1.00 90.62 73 TYR A C 1
ATOM 599 O O . TYR A 1 73 ? 5.305 -1.155 -16.100 1.00 90.62 73 TYR A O 1
ATOM 607 N N . GLU A 1 74 ? 5.505 -2.986 -14.844 1.00 92.81 74 GLU A N 1
ATOM 608 C CA . GLU A 1 74 ? 5.801 -3.896 -15.951 1.00 92.81 74 GLU A CA 1
ATOM 609 C C . GLU A 1 74 ? 4.716 -3.830 -17.033 1.00 92.81 74 GLU A C 1
ATOM 611 O O . GLU A 1 74 ? 5.018 -3.647 -18.212 1.00 92.81 74 GLU A O 1
ATOM 616 N N . ARG A 1 75 ? 3.433 -3.889 -16.646 1.00 90.88 75 ARG A N 1
ATOM 617 C CA . ARG A 1 75 ? 2.315 -3.736 -17.593 1.00 90.88 75 ARG A CA 1
ATOM 618 C C . ARG A 1 75 ? 2.318 -2.374 -18.282 1.00 90.88 75 ARG A C 1
ATOM 620 O O . ARG A 1 75 ? 2.071 -2.306 -19.486 1.00 90.88 75 ARG A O 1
ATOM 627 N N . PHE A 1 76 ? 2.603 -1.306 -17.541 1.00 91.94 76 PHE A N 1
ATOM 628 C CA . PHE A 1 76 ? 2.687 0.042 -18.094 1.00 91.94 76 PHE A CA 1
ATOM 629 C C . PHE A 1 76 ? 3.833 0.168 -19.107 1.00 91.94 76 PHE A C 1
ATOM 631 O O . PHE A 1 76 ? 3.603 0.588 -20.237 1.00 91.94 76 PHE A O 1
ATOM 638 N N . TYR A 1 77 ? 5.042 -0.266 -18.758 1.00 90.38 77 TYR A N 1
ATOM 639 C CA . TYR A 1 77 ? 6.205 -0.218 -19.646 1.00 90.38 77 TYR A CA 1
ATOM 640 C C . TYR A 1 77 ? 6.032 -1.112 -20.877 1.00 90.38 77 TYR A C 1
ATOM 642 O O . TYR A 1 77 ? 6.284 -0.664 -21.996 1.00 90.38 77 TYR A O 1
ATOM 650 N N . ARG A 1 78 ? 5.476 -2.318 -20.705 1.00 92.12 78 ARG A N 1
ATOM 651 C CA . ARG A 1 78 ? 5.134 -3.209 -21.820 1.00 92.12 78 ARG A CA 1
ATOM 652 C C . ARG A 1 78 ? 4.136 -2.568 -22.786 1.00 92.12 78 ARG A C 1
ATOM 654 O O . ARG A 1 78 ? 4.258 -2.761 -23.992 1.00 92.12 78 ARG A O 1
ATOM 661 N N . SER A 1 79 ? 3.182 -1.775 -22.289 1.00 90.62 79 SER A N 1
ATOM 662 C CA . SER A 1 79 ? 2.232 -1.044 -23.147 1.00 90.62 79 SER A CA 1
ATOM 663 C C . SER A 1 79 ? 2.902 0.025 -24.021 1.00 90.62 79 SER A C 1
ATOM 665 O O . SER A 1 79 ? 2.378 0.377 -25.074 1.00 90.62 79 SER A O 1
ATOM 667 N N . LEU A 1 80 ? 4.086 0.490 -23.614 1.00 91.94 80 LEU A N 1
ATOM 668 C CA . LEU A 1 80 ? 4.933 1.420 -24.360 1.00 91.94 80 LEU A CA 1
ATOM 669 C C . LEU A 1 80 ? 5.976 0.705 -25.237 1.00 91.94 80 LEU A C 1
ATOM 671 O O . LEU A 1 80 ? 6.777 1.372 -25.887 1.00 91.94 80 LEU A O 1
ATOM 675 N N . GLY A 1 81 ? 5.987 -0.634 -25.257 1.00 90.50 81 GLY A N 1
ATOM 676 C CA . GLY A 1 81 ? 6.986 -1.427 -25.978 1.00 90.50 81 GLY A CA 1
ATOM 677 C C . GLY A 1 81 ? 8.379 -1.417 -25.337 1.00 90.50 81 GLY A C 1
ATOM 678 O O . GLY A 1 81 ? 9.355 -1.712 -26.020 1.00 90.50 81 GLY A O 1
ATOM 679 N N . LEU A 1 82 ? 8.479 -1.057 -24.056 1.00 89.69 82 LEU A N 1
ATOM 680 C CA . LEU A 1 82 ? 9.729 -0.997 -23.297 1.00 89.69 82 LEU A CA 1
ATOM 681 C C . LEU A 1 82 ? 9.855 -2.194 -22.347 1.00 89.69 82 LEU A C 1
ATOM 683 O O . LEU A 1 82 ? 8.844 -2.712 -21.866 1.00 89.69 82 LEU A O 1
ATOM 687 N N . ASP A 1 83 ? 11.093 -2.581 -22.031 1.00 87.69 83 ASP A N 1
ATOM 688 C CA . ASP A 1 83 ? 11.387 -3.568 -20.991 1.00 87.69 83 ASP A CA 1
ATOM 689 C C . ASP A 1 83 ? 11.675 -2.869 -19.652 1.00 87.69 83 ASP A C 1
ATOM 691 O O . ASP A 1 83 ? 12.552 -2.008 -19.539 1.00 87.69 83 ASP A O 1
ATOM 695 N N . PHE A 1 84 ? 10.893 -3.209 -18.630 1.00 87.88 84 PHE A N 1
ATOM 696 C CA . PHE A 1 84 ? 11.063 -2.658 -17.290 1.00 87.88 84 PHE A CA 1
ATOM 697 C C . PHE A 1 84 ? 12.222 -3.321 -16.539 1.00 87.88 84 PHE A C 1
ATOM 699 O O . PHE A 1 84 ? 12.865 -2.664 -15.716 1.00 87.88 84 PHE A O 1
ATOM 706 N N . ASP A 1 85 ? 12.538 -4.581 -16.844 1.00 85.56 85 ASP A N 1
ATOM 707 C CA . ASP A 1 85 ? 13.589 -5.323 -16.146 1.00 85.56 85 ASP A CA 1
ATOM 708 C C . ASP A 1 85 ? 14.974 -4.731 -16.420 1.00 85.56 85 ASP A C 1
ATOM 710 O O . ASP A 1 85 ? 15.820 -4.677 -15.520 1.00 85.56 85 ASP A O 1
ATOM 714 N N . GLU A 1 86 ? 15.177 -4.167 -17.615 1.00 84.88 86 GLU A N 1
ATOM 715 C CA . GLU A 1 86 ? 16.382 -3.404 -17.955 1.00 84.88 86 GLU A CA 1
ATOM 716 C C . GLU A 1 86 ? 16.584 -2.197 -17.026 1.00 84.88 86 GLU A C 1
ATOM 718 O O . GLU A 1 86 ? 17.717 -1.871 -16.669 1.00 84.88 86 GLU A O 1
ATOM 723 N N . GLN A 1 87 ? 15.504 -1.564 -16.553 1.00 81.06 87 GLN A N 1
ATOM 724 C CA . GLN A 1 87 ? 15.598 -0.440 -15.613 1.00 81.06 87 GLN A CA 1
ATOM 725 C C . GLN A 1 87 ? 15.942 -0.864 -14.183 1.00 81.06 87 GLN A C 1
ATOM 727 O O . GLN A 1 87 ? 16.382 -0.036 -13.382 1.00 81.06 87 GLN A O 1
ATOM 732 N N . LEU A 1 88 ? 15.717 -2.134 -13.844 1.00 85.94 88 LEU A N 1
ATOM 733 C CA . LEU A 1 88 ? 16.025 -2.711 -12.536 1.00 85.94 88 LEU A CA 1
ATOM 734 C C . LEU A 1 88 ? 17.357 -3.471 -12.523 1.00 85.94 88 LEU A C 1
ATOM 736 O O . LEU A 1 88 ? 17.714 -4.050 -11.485 1.00 85.94 88 LEU A O 1
ATOM 740 N N . ALA A 1 89 ? 18.077 -3.478 -13.645 1.00 85.50 89 ALA A N 1
ATOM 741 C CA . ALA A 1 89 ? 19.402 -4.059 -13.784 1.00 85.50 89 ALA A CA 1
ATOM 742 C C . ALA A 1 89 ? 20.509 -3.089 -13.322 1.00 85.50 89 ALA A C 1
ATOM 744 O O . ALA A 1 89 ? 20.342 -1.871 -13.267 1.00 85.50 89 ALA A O 1
ATOM 745 N N . GLY A 1 90 ? 21.675 -3.644 -12.977 1.00 86.69 90 GLY A N 1
ATOM 746 C CA . GLY A 1 90 ? 22.844 -2.865 -12.557 1.00 86.69 90 GLY A CA 1
ATOM 747 C C . GLY A 1 90 ? 22.738 -2.243 -11.156 1.00 86.69 90 GLY A C 1
ATOM 748 O O . GLY A 1 90 ? 21.821 -2.517 -10.382 1.00 86.69 90 GLY A O 1
ATOM 749 N N . SER A 1 91 ? 23.724 -1.410 -10.809 1.00 80.75 91 SER A N 1
ATOM 750 C CA . SER A 1 91 ? 23.823 -0.756 -9.496 1.00 80.75 91 SER A CA 1
ATOM 751 C C . SER A 1 91 ? 22.727 0.287 -9.264 1.00 80.75 91 SER A C 1
ATOM 753 O O . SER A 1 91 ? 22.179 0.360 -8.166 1.00 80.75 91 SER A O 1
ATOM 755 N N . GLU A 1 92 ? 22.352 1.052 -10.293 1.00 82.75 92 GLU A N 1
ATOM 756 C CA . GLU A 1 92 ? 21.215 1.981 -10.227 1.00 82.75 92 GLU A CA 1
ATOM 757 C C . GLU A 1 92 ? 19.885 1.243 -10.022 1.00 82.75 92 GLU A C 1
ATOM 759 O O . GLU A 1 92 ? 19.016 1.715 -9.284 1.00 82.75 92 GLU A O 1
ATOM 764 N N . GLY A 1 93 ? 19.749 0.050 -10.607 1.00 86.31 93 GLY A N 1
ATOM 765 C CA . GLY A 1 93 ? 18.594 -0.820 -10.420 1.00 86.31 93 GLY A CA 1
ATOM 766 C C . GLY A 1 93 ? 18.384 -1.227 -8.961 1.00 86.31 93 GLY A C 1
ATOM 767 O O . GLY A 1 93 ? 17.246 -1.259 -8.498 1.00 86.31 93 GLY A O 1
ATOM 768 N N . LEU A 1 94 ? 19.458 -1.459 -8.194 1.00 86.25 94 LEU A N 1
ATOM 769 C CA . LEU A 1 94 ? 19.358 -1.764 -6.759 1.00 86.25 94 LEU A CA 1
ATOM 770 C C . LEU A 1 94 ? 18.744 -0.602 -5.967 1.00 86.25 94 LEU A C 1
ATOM 772 O O . LEU A 1 94 ? 17.838 -0.816 -5.165 1.00 86.25 94 LEU A O 1
ATOM 776 N N . PHE A 1 95 ? 19.178 0.632 -6.230 1.00 88.12 95 PHE A N 1
ATOM 777 C CA . PHE A 1 95 ? 18.600 1.813 -5.586 1.00 88.12 95 PHE A CA 1
ATOM 778 C C . PHE A 1 95 ? 17.128 2.019 -5.975 1.00 88.12 95 PHE A C 1
ATOM 780 O O . PHE A 1 95 ? 16.287 2.330 -5.125 1.00 88.12 95 PHE A O 1
ATOM 787 N N . ARG A 1 96 ? 16.781 1.792 -7.250 1.00 88.75 96 ARG A N 1
ATOM 788 C CA . ARG A 1 96 ? 15.382 1.848 -7.702 1.00 88.75 96 ARG A CA 1
ATOM 789 C C . ARG A 1 96 ? 14.514 0.800 -7.018 1.00 88.75 96 ARG A C 1
ATOM 791 O O . ARG A 1 96 ? 13.394 1.122 -6.637 1.00 88.75 96 ARG A O 1
ATOM 798 N N . ARG A 1 97 ? 15.015 -0.424 -6.816 1.00 90.31 97 ARG A N 1
ATOM 799 C CA . ARG A 1 97 ? 14.278 -1.478 -6.095 1.00 90.31 97 ARG A CA 1
ATOM 800 C C . ARG A 1 97 ? 13.915 -1.045 -4.679 1.00 90.31 97 ARG A C 1
ATOM 802 O O . ARG A 1 97 ? 12.764 -1.206 -4.286 1.00 90.31 97 ARG A O 1
ATOM 809 N N . GLU A 1 98 ? 14.852 -0.442 -3.951 1.00 90.19 98 GLU A N 1
ATOM 810 C CA . GLU A 1 98 ? 14.587 0.060 -2.596 1.00 90.19 98 GLU A CA 1
ATOM 811 C C . GLU A 1 98 ? 13.625 1.255 -2.597 1.00 90.19 98 GLU A C 1
ATOM 813 O O . GLU A 1 98 ? 12.723 1.332 -1.764 1.00 90.19 98 GLU A O 1
ATOM 818 N N . THR A 1 99 ? 13.727 2.139 -3.591 1.00 91.00 99 THR A N 1
ATOM 819 C CA . THR A 1 99 ? 12.779 3.252 -3.764 1.00 91.00 99 THR A CA 1
ATOM 820 C C . THR A 1 99 ? 11.358 2.745 -4.034 1.00 91.00 99 THR A C 1
ATOM 822 O O . THR A 1 99 ? 10.393 3.221 -3.441 1.00 91.00 99 THR A O 1
ATOM 825 N N . LEU A 1 100 ? 11.212 1.733 -4.891 1.00 92.69 100 LEU A N 1
ATOM 826 C CA . LEU A 1 100 ? 9.924 1.107 -5.194 1.00 92.69 100 LEU A CA 1
ATOM 827 C C . LEU A 1 100 ? 9.364 0.337 -3.988 1.00 92.69 100 LEU A C 1
ATOM 829 O O . LEU A 1 100 ? 8.155 0.339 -3.769 1.00 92.69 100 LEU A O 1
ATOM 833 N N . ARG A 1 101 ? 10.219 -0.281 -3.164 1.00 92.38 101 ARG A N 1
ATOM 834 C CA . ARG A 1 101 ? 9.801 -0.864 -1.878 1.00 92.38 101 ARG A CA 1
ATOM 835 C C . ARG A 1 101 ? 9.265 0.193 -0.918 1.00 92.38 101 ARG A C 1
ATOM 837 O O . ARG A 1 101 ? 8.217 -0.026 -0.314 1.00 92.38 101 ARG A O 1
ATOM 844 N N . ALA A 1 102 ? 9.934 1.339 -0.808 1.00 92.31 102 ALA A N 1
ATOM 845 C CA . ALA A 1 102 ? 9.438 2.458 -0.010 1.00 92.31 102 ALA A CA 1
ATOM 846 C C . ALA A 1 102 ? 8.082 2.959 -0.537 1.00 92.31 102 ALA A C 1
ATOM 848 O O . ALA A 1 102 ? 7.145 3.129 0.240 1.00 92.31 102 ALA A O 1
ATOM 849 N N . GLN A 1 103 ? 7.930 3.079 -1.858 1.00 92.94 103 GLN A N 1
ATOM 850 C CA . GLN A 1 103 ? 6.664 3.459 -2.488 1.00 92.94 103 GLN A CA 1
ATOM 851 C C . GLN A 1 103 ? 5.542 2.437 -2.219 1.00 92.94 103 GLN A C 1
ATOM 853 O O . GLN A 1 103 ? 4.389 2.812 -2.006 1.00 92.94 103 GLN A O 1
ATOM 858 N N . ALA A 1 104 ? 5.861 1.141 -2.176 1.00 93.81 104 ALA A N 1
ATOM 859 C CA . ALA A 1 104 ? 4.901 0.110 -1.787 1.00 93.81 104 ALA A CA 1
ATOM 860 C C . ALA A 1 104 ? 4.456 0.262 -0.319 1.00 93.81 104 ALA A C 1
ATOM 862 O O . ALA A 1 104 ? 3.265 0.139 -0.025 1.00 93.81 104 ALA A O 1
ATOM 863 N N . ALA A 1 105 ? 5.383 0.589 0.589 1.00 92.44 105 ALA A N 1
ATOM 864 C CA . ALA A 1 105 ? 5.061 0.887 1.985 1.00 92.44 105 ALA A CA 1
ATOM 865 C C . ALA A 1 105 ? 4.169 2.135 2.119 1.00 92.44 105 ALA A C 1
ATOM 867 O O . ALA A 1 105 ? 3.187 2.113 2.861 1.00 92.44 105 ALA A O 1
ATOM 868 N N . GLU A 1 106 ? 4.450 3.198 1.361 1.00 92.75 106 GLU A N 1
ATOM 869 C CA . GLU A 1 106 ? 3.592 4.389 1.288 1.00 92.75 106 GLU A CA 1
ATOM 870 C C . GLU A 1 106 ? 2.182 4.051 0.792 1.00 92.75 106 GLU A C 1
ATOM 872 O O . GLU A 1 106 ? 1.196 4.533 1.351 1.00 92.75 106 GLU A O 1
ATOM 877 N N . GLY A 1 107 ? 2.066 3.169 -0.204 1.00 91.94 107 GLY A N 1
ATOM 878 C CA . GLY A 1 107 ? 0.781 2.665 -0.683 1.00 91.94 107 GLY A CA 1
ATOM 879 C C . GLY A 1 107 ? -0.029 1.966 0.414 1.00 91.94 107 GLY A C 1
ATOM 880 O O . GLY A 1 107 ? -1.230 2.216 0.540 1.00 91.94 107 GLY A O 1
ATOM 881 N N . LEU A 1 108 ? 0.618 1.143 1.247 1.00 91.25 108 LEU A N 1
ATOM 882 C CA . LEU A 1 108 ? -0.022 0.506 2.405 1.00 91.25 108 LEU A CA 1
ATOM 883 C C . LEU A 1 108 ? -0.479 1.542 3.440 1.00 91.25 108 LEU A C 1
ATOM 885 O O . LEU A 1 108 ? -1.621 1.493 3.897 1.00 91.25 108 LEU A O 1
ATOM 889 N N . ILE A 1 109 ? 0.367 2.525 3.761 1.00 90.62 109 ILE A N 1
ATOM 890 C CA . ILE A 1 109 ? 0.007 3.626 4.669 1.00 90.62 109 ILE A CA 1
ATOM 891 C C . ILE A 1 109 ? -1.222 4.375 4.141 1.00 90.62 109 ILE A C 1
ATOM 893 O O . ILE A 1 109 ? -2.168 4.629 4.890 1.00 90.62 109 ILE A O 1
ATOM 897 N N . TYR A 1 110 ? -1.236 4.704 2.850 1.00 93.06 110 TYR A N 1
ATOM 898 C CA . TYR A 1 110 ? -2.348 5.413 2.229 1.00 93.06 110 TYR A CA 1
ATOM 899 C C . TYR A 1 110 ? -3.651 4.610 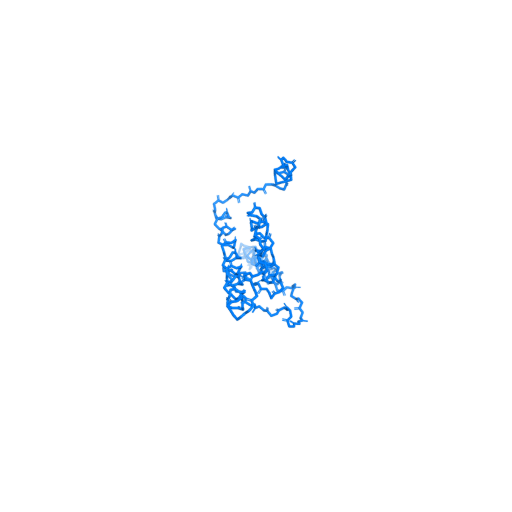2.301 1.00 93.06 110 TYR A C 1
ATOM 901 O O . TYR A 1 110 ? -4.691 5.165 2.657 1.00 93.06 110 TYR A O 1
ATOM 909 N N . GLN A 1 111 ? -3.603 3.298 2.048 1.00 90.25 111 GLN A N 1
ATOM 910 C CA . GLN A 1 111 ? -4.770 2.421 2.194 1.00 90.25 111 GLN A CA 1
ATOM 911 C C . GLN A 1 111 ? -5.340 2.457 3.614 1.00 90.25 111 GLN A C 1
ATOM 913 O O . GLN A 1 111 ? -6.557 2.566 3.776 1.00 90.25 111 GLN A O 1
ATOM 918 N N . VAL A 1 112 ? -4.483 2.433 4.639 1.00 90.94 112 VAL A N 1
ATOM 919 C CA . VAL A 1 112 ? -4.925 2.544 6.036 1.00 90.94 112 VAL A CA 1
ATOM 920 C C . VAL A 1 112 ? -5.611 3.879 6.285 1.00 90.94 112 VAL A C 1
ATOM 922 O O . VAL A 1 112 ? -6.701 3.905 6.857 1.00 90.94 112 VAL A O 1
ATOM 925 N N . ILE A 1 113 ? -5.006 4.984 5.841 1.00 90.56 113 ILE A N 1
ATOM 926 C CA . ILE A 1 113 ? -5.567 6.328 6.022 1.00 90.56 113 ILE A CA 1
ATOM 927 C C . ILE A 1 113 ? -6.947 6.415 5.365 1.00 90.56 113 ILE A C 1
ATOM 929 O O . ILE A 1 113 ? -7.913 6.812 6.019 1.00 90.56 113 ILE A O 1
ATOM 933 N N . VAL A 1 114 ? -7.068 5.976 4.110 1.00 92.25 114 VAL A N 1
ATOM 934 C CA . VAL A 1 114 ? -8.342 5.970 3.378 1.00 92.25 114 VAL A CA 1
ATOM 935 C C . VAL A 1 114 ? -9.376 5.093 4.083 1.00 92.25 114 VAL A C 1
ATOM 937 O O . VAL A 1 114 ? -10.510 5.524 4.282 1.00 92.25 114 VAL A O 1
ATOM 940 N N . ALA A 1 115 ? -9.004 3.891 4.527 1.00 88.88 115 ALA A N 1
ATOM 941 C CA . ALA A 1 115 ? -9.918 2.987 5.223 1.00 88.88 115 ALA A CA 1
ATOM 942 C C . ALA A 1 115 ? -10.362 3.529 6.592 1.00 88.88 115 ALA A C 1
ATOM 944 O O . ALA A 1 115 ? -11.486 3.287 7.039 1.00 88.88 115 ALA A O 1
ATOM 945 N N . GLN A 1 116 ? -9.490 4.238 7.309 1.00 88.62 116 GLN A N 1
ATOM 946 C CA . GLN A 1 116 ? -9.853 4.907 8.557 1.00 88.62 116 GLN A CA 1
ATOM 947 C C . GLN A 1 116 ? -10.807 6.070 8.308 1.00 88.62 116 GLN A C 1
ATOM 949 O O . GLN A 1 116 ? -11.809 6.186 9.012 1.00 88.62 116 GLN A O 1
ATOM 954 N N . GLU A 1 117 ? -10.537 6.889 7.297 1.00 92.25 117 GLU A N 1
ATOM 955 C CA . GLU A 1 117 ? -11.372 8.044 6.986 1.00 92.25 117 GLU A CA 1
ATOM 956 C C . GLU A 1 117 ? -12.744 7.630 6.444 1.00 92.25 117 GLU A C 1
ATOM 958 O O . GLU A 1 117 ? -13.763 8.121 6.922 1.00 92.25 117 GLU A O 1
ATOM 963 N N . ALA A 1 118 ? -12.803 6.629 5.561 1.00 90.56 118 ALA A N 1
ATOM 964 C CA . ALA A 1 118 ? -14.060 6.048 5.092 1.00 90.56 118 ALA A CA 1
ATOM 965 C C . ALA A 1 118 ? -14.930 5.556 6.261 1.00 90.56 118 ALA A C 1
ATOM 967 O O . ALA A 1 118 ? -16.125 5.844 6.308 1.00 90.56 118 ALA A O 1
ATOM 968 N N . ARG A 1 119 ? -14.325 4.888 7.257 1.00 89.00 119 ARG A N 1
ATOM 969 C CA . ARG A 1 119 ? -15.030 4.447 8.472 1.00 89.00 119 ARG A CA 1
ATOM 970 C C . ARG A 1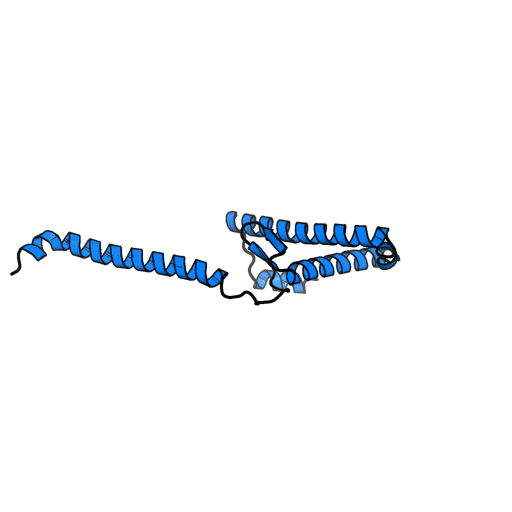 119 ? -15.562 5.614 9.302 1.00 89.00 119 ARG A C 1
ATOM 972 O O . ARG A 1 119 ? -16.688 5.525 9.782 1.00 89.00 119 ARG A O 1
ATOM 979 N N . LYS A 1 120 ? -14.794 6.698 9.465 1.00 90.31 120 LYS A N 1
ATOM 980 C CA . LYS A 1 120 ? -15.261 7.905 10.177 1.00 90.31 120 LYS A CA 1
ATOM 981 C C . LYS A 1 120 ? -16.431 8.575 9.462 1.00 90.31 120 LYS A C 1
ATOM 983 O O . LYS A 1 120 ? -17.356 9.038 10.120 1.00 90.31 120 LYS A O 1
ATOM 988 N N . LEU A 1 121 ? -16.399 8.590 8.132 1.00 93.75 121 LEU A N 1
ATOM 989 C CA . LEU A 1 121 ? -17.455 9.149 7.290 1.00 93.75 121 LEU A CA 1
ATOM 990 C C . LEU A 1 121 ? -18.663 8.209 7.127 1.00 93.75 121 LEU A C 1
ATOM 992 O O . LEU A 1 121 ? -19.632 8.573 6.469 1.00 93.75 121 LEU A O 1
ATOM 996 N N . GLY A 1 122 ? -18.624 7.002 7.706 1.00 91.50 122 GLY A N 1
ATOM 997 C CA . GLY A 1 122 ? -19.693 6.009 7.572 1.00 91.50 122 GLY A CA 1
ATOM 998 C C . GLY A 1 122 ? -19.824 5.425 6.161 1.00 91.50 122 GLY A C 1
ATOM 999 O O . GLY A 1 122 ? -20.856 4.845 5.830 1.00 91.50 122 GLY A O 1
ATOM 1000 N N . ILE A 1 123 ? -18.794 5.565 5.324 1.00 89.81 123 ILE A N 1
ATOM 1001 C CA . ILE A 1 123 ? -18.765 5.021 3.968 1.00 89.81 123 ILE A CA 1
ATOM 1002 C C . ILE A 1 123 ? -18.462 3.526 4.063 1.00 89.81 123 ILE A C 1
ATOM 1004 O O . ILE A 1 123 ? -17.417 3.111 4.566 1.00 89.81 123 ILE A O 1
ATOM 1008 N N . SER A 1 124 ? -19.380 2.708 3.558 1.00 86.69 124 SER A N 1
ATOM 1009 C CA . SER A 1 124 ? -19.199 1.265 3.421 1.00 86.69 124 SER A CA 1
ATOM 1010 C C . SER A 1 124 ? -19.696 0.824 2.052 1.00 86.69 124 SER A C 1
ATOM 1012 O O . SER A 1 124 ? -20.648 1.395 1.527 1.00 86.69 124 SER A O 1
ATOM 1014 N N . VAL A 1 125 ? -19.030 -0.168 1.466 1.00 83.69 125 VAL A N 1
ATOM 1015 C CA . VAL A 1 125 ? -19.415 -0.737 0.173 1.00 83.69 125 VAL A CA 1
ATOM 1016 C C . VAL A 1 125 ? -19.840 -2.175 0.407 1.00 83.69 125 VAL A C 1
ATOM 1018 O O . VAL A 1 125 ? -19.118 -2.945 1.048 1.00 83.69 125 VAL A O 1
ATOM 1021 N N . SER A 1 126 ? -21.020 -2.546 -0.086 1.00 87.88 126 SER A N 1
ATOM 1022 C CA . SER A 1 126 ? -21.493 -3.918 0.059 1.00 87.88 126 SER A CA 1
ATOM 1023 C C . SER A 1 126 ? -20.693 -4.862 -0.845 1.00 87.88 126 SER A C 1
ATOM 1025 O O . SER A 1 126 ? -20.310 -4.526 -1.968 1.00 87.88 126 SER A O 1
ATOM 1027 N N . LYS A 1 127 ? -20.466 -6.099 -0.390 1.00 83.50 127 LYS A N 1
ATOM 1028 C CA . LYS A 1 127 ? -19.768 -7.122 -1.191 1.00 83.50 127 LYS A CA 1
ATOM 1029 C C . LYS A 1 127 ? -20.481 -7.404 -2.526 1.00 83.50 127 LYS A C 1
ATOM 1031 O O . LYS A 1 127 ? -19.833 -7.711 -3.524 1.00 83.50 127 LYS A O 1
ATOM 1036 N N . SER A 1 128 ? -21.807 -7.271 -2.547 1.00 85.75 128 SER A N 1
ATOM 1037 C CA . SER A 1 128 ? -22.654 -7.388 -3.741 1.00 85.75 128 SER A CA 1
ATOM 1038 C C . SER A 1 128 ? -22.462 -6.259 -4.756 1.00 85.75 128 SER A C 1
ATOM 1040 O O . SER A 1 128 ? -22.672 -6.465 -5.945 1.00 85.75 128 SER A O 1
ATOM 1042 N N . GLU A 1 129 ? -22.097 -5.054 -4.319 1.00 84.56 129 GLU A N 1
ATOM 1043 C CA . GLU A 1 129 ? -21.772 -3.952 -5.236 1.00 84.56 129 GLU A CA 1
ATOM 1044 C C . GLU A 1 129 ? -20.358 -4.101 -5.792 1.00 84.56 129 GLU A C 1
ATOM 1046 O O . GLU A 1 129 ? -20.152 -3.901 -6.984 1.00 84.56 129 GLU A O 1
ATOM 1051 N N . LEU A 1 130 ? -19.407 -4.537 -4.960 1.00 83.31 130 LEU A N 1
ATOM 1052 C CA . LEU A 1 130 ? -18.033 -4.807 -5.396 1.00 83.31 130 LEU A CA 1
ATOM 1053 C C . LEU A 1 130 ? -17.951 -5.917 -6.449 1.00 83.31 130 LEU A C 1
ATOM 1055 O O . LEU A 1 130 ? -17.226 -5.774 -7.426 1.00 83.31 130 LEU A O 1
ATOM 1059 N N . SER A 1 131 ? -18.685 -7.014 -6.251 1.00 82.50 131 SER A N 1
ATOM 1060 C CA . SER A 1 131 ? -18.724 -8.131 -7.212 1.00 82.50 131 SER A CA 1
ATOM 1061 C C . SER A 1 131 ? -19.289 -7.694 -8.559 1.00 82.50 131 SER A C 1
ATOM 1063 O O . SER A 1 131 ? -18.662 -7.931 -9.584 1.00 82.50 131 SER A O 1
ATOM 1065 N N . ARG A 1 132 ? -20.401 -6.956 -8.548 1.00 86.06 132 ARG A N 1
ATOM 1066 C CA . ARG A 1 132 ? -21.007 -6.403 -9.765 1.00 86.06 132 ARG A CA 1
ATOM 1067 C C . ARG A 1 132 ? -20.055 -5.476 -10.523 1.00 86.06 132 ARG A C 1
ATOM 1069 O O . ARG A 1 132 ? -19.882 -5.630 -11.722 1.00 86.06 132 ARG A O 1
ATOM 1076 N N . ALA A 1 133 ? -19.378 -4.571 -9.817 1.00 83.50 133 ALA A N 1
ATOM 1077 C CA . ALA A 1 133 ? -18.413 -3.658 -10.433 1.00 83.50 133 ALA A CA 1
ATOM 1078 C C . ALA A 1 133 ? -17.176 -4.376 -11.009 1.00 83.50 133 ALA A C 1
ATOM 1080 O O . ALA A 1 133 ? -16.528 -3.854 -11.914 1.00 83.50 133 ALA A O 1
ATOM 1081 N N . ALA A 1 134 ? -16.822 -5.552 -10.482 1.00 82.75 134 ALA A N 1
ATOM 1082 C CA . ALA A 1 134 ? -15.719 -6.360 -10.997 1.00 82.75 134 ALA 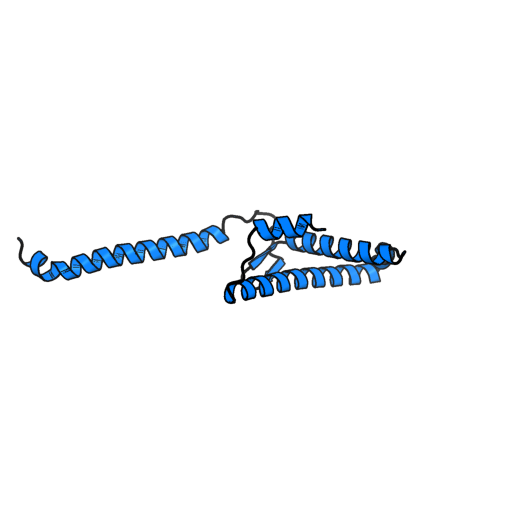A CA 1
ATOM 1083 C C . ALA A 1 134 ? -16.099 -7.160 -12.256 1.00 82.75 134 ALA A C 1
ATOM 1085 O O . ALA A 1 134 ? -15.222 -7.430 -13.070 1.00 82.75 134 ALA A O 1
ATOM 1086 N N . GLU A 1 135 ? -17.376 -7.522 -12.413 1.00 80.62 135 GLU A N 1
ATOM 1087 C CA . GLU A 1 135 ? -17.914 -8.227 -13.588 1.00 80.62 135 GLU A CA 1
ATOM 1088 C C . GLU A 1 135 ? -18.191 -7.290 -14.778 1.00 80.62 135 GLU A C 1
ATOM 1090 O O . GLU A 1 135 ? -18.247 -7.742 -15.916 1.00 80.62 135 GLU A O 1
ATOM 1095 N N . GLU A 1 136 ? -18.340 -5.984 -14.533 1.00 67.31 136 GLU A N 1
ATOM 1096 C CA . GLU A 1 136 ? -18.553 -4.959 -15.570 1.00 67.31 136 GLU A CA 1
ATOM 1097 C C . GLU A 1 136 ? -17.258 -4.517 -16.299 1.00 67.31 136 GLU A C 1
ATOM 1099 O O . GLU A 1 136 ? -17.300 -3.596 -17.118 1.00 67.31 136 GLU A O 1
ATOM 1104 N N . ARG A 1 137 ? -16.111 -5.154 -16.021 1.00 50.03 137 ARG A N 1
ATOM 1105 C CA . ARG A 1 137 ? -14.827 -4.946 -16.720 1.00 50.03 137 ARG A CA 1
ATOM 1106 C C . ARG A 1 137 ? -14.526 -6.057 -17.714 1.00 50.03 137 ARG A C 1
ATOM 1108 O O . ARG A 1 137 ? -13.980 -5.711 -18.785 1.00 50.03 137 ARG A O 1
#

Secondary structure (DSSP, 8-state):
--HHHHHSHHHHHHHHHHHHHHHHHHHHHHHHHHHTTTT---SGGG-EEEEETTEEEEHHHHHHHHHHHHHHHHHHHHHTT--SGGGGSHHHHHHHHHHHHHHHHHHHHHHHHHHHHHHHTT----HHHHHHHHHT-

Sequence (137 aa):
MNDFFRRHRVAILWAVLGSFVFGSIILFAFNRIFYYRRGRPQGPEAETVLVAGGEEFDRATLDQAYRNLLDTYERFYRSLGLDFDEQLAGSEGLFRRETLRAQAAEGLIYQVIVAQEARKLGISVSKSELSRAAEER

Radius of gyration: 26.47 Å; chains: 1; bounding box: 60×26×86 Å

pLDDT: mean 79.64, std 13.94, range [42.66, 94.06]